Protein AF-A0A4Q3RB93-F1 (afdb_monomer_lite)

Structure (mmCIF, N/CA/C/O backbone):
data_AF-A0A4Q3RB93-F1
#
_entry.id   AF-A0A4Q3RB93-F1
#
loop_
_atom_site.group_PDB
_atom_site.id
_atom_site.type_symbol
_atom_site.label_atom_id
_atom_site.label_alt_id
_atom_site.label_comp_id
_atom_site.label_asym_id
_atom_site.label_entity_id
_atom_site.label_seq_id
_atom_site.pdbx_PDB_ins_code
_atom_site.Cartn_x
_atom_site.Cartn_y
_atom_site.Cartn_z
_atom_site.occupancy
_atom_site.B_iso_or_equiv
_atom_site.auth_seq_id
_atom_site.auth_comp_id
_atom_site.auth_asym_id
_atom_site.auth_atom_id
_atom_site.pdbx_PDB_model_num
ATOM 1 N N . MET A 1 1 ? -21.619 15.733 -18.557 1.00 39.22 1 MET A N 1
ATOM 2 C CA . MET A 1 1 ? -21.361 14.894 -17.367 1.00 39.22 1 MET A CA 1
ATOM 3 C C . MET A 1 1 ? -19.984 14.281 -17.522 1.00 39.22 1 MET A C 1
ATOM 5 O O . MET A 1 1 ? -19.849 13.283 -18.210 1.00 39.22 1 MET A O 1
ATOM 9 N N . THR A 1 2 ? -18.954 14.927 -16.985 1.00 40.41 2 THR A N 1
ATOM 10 C CA . THR A 1 2 ? -17.594 14.374 -16.939 1.00 40.41 2 THR A CA 1
ATOM 11 C C . THR A 1 2 ? -17.296 14.069 -15.484 1.00 40.41 2 THR A C 1
ATOM 13 O O . THR A 1 2 ? -17.197 14.991 -14.674 1.00 40.41 2 THR A O 1
ATOM 16 N N . GLU A 1 3 ? -17.246 12.786 -15.139 1.00 42.44 3 GLU A N 1
ATOM 17 C CA . GLU A 1 3 ? -16.812 12.364 -13.810 1.00 42.44 3 GLU A CA 1
ATOM 18 C C . GLU A 1 3 ? -15.350 12.777 -13.578 1.00 42.44 3 GLU A C 1
ATOM 20 O O . GLU A 1 3 ? -14.555 12.775 -14.525 1.00 42.44 3 GLU A O 1
ATOM 25 N N . PRO A 1 4 ? -14.963 13.143 -12.344 1.00 46.53 4 PRO A N 1
ATOM 26 C CA . PRO A 1 4 ? -13.577 13.437 -12.034 1.00 46.53 4 PRO A CA 1
ATOM 27 C C . PRO A 1 4 ? -12.778 12.130 -12.072 1.00 46.53 4 PRO A C 1
ATOM 29 O O . PRO A 1 4 ? -12.857 11.303 -11.162 1.00 46.53 4 PRO A O 1
ATOM 32 N N . VAL A 1 5 ? -11.993 11.941 -13.132 1.00 48.22 5 VAL A N 1
ATOM 33 C CA . VAL A 1 5 ? -11.007 10.860 -13.206 1.00 48.22 5 VAL A CA 1
ATOM 34 C C . VAL A 1 5 ? -9.952 11.143 -12.134 1.00 48.2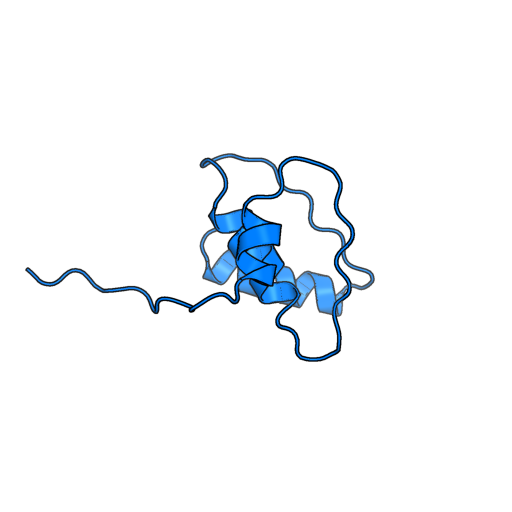2 5 VAL A C 1
ATOM 36 O O . VAL A 1 5 ? -9.102 12.018 -12.288 1.00 48.22 5 VAL A O 1
ATOM 39 N N . SER A 1 6 ? -10.050 10.437 -11.006 1.00 48.12 6 SER A N 1
ATOM 40 C CA . SER A 1 6 ? -8.997 10.412 -9.985 1.00 48.12 6 SER A CA 1
ATOM 41 C C . SER A 1 6 ? -7.686 9.994 -10.659 1.00 48.12 6 SER A C 1
ATOM 43 O O . SER A 1 6 ? -7.735 9.122 -11.528 1.00 48.12 6 SER A O 1
ATOM 45 N N . PRO A 1 7 ? -6.526 10.591 -10.324 1.00 47.25 7 PRO A N 1
ATOM 46 C CA . PRO A 1 7 ? -5.292 10.345 -11.059 1.00 47.25 7 PRO A CA 1
ATOM 47 C C . PRO A 1 7 ? -4.985 8.848 -11.056 1.00 47.25 7 PRO A C 1
ATOM 49 O O . PRO A 1 7 ? -4.695 8.256 -10.015 1.00 47.25 7 PRO A O 1
ATOM 52 N N . SER A 1 8 ? -5.090 8.230 -12.228 1.00 57.53 8 SER A N 1
ATOM 53 C CA . SER A 1 8 ? -4.813 6.818 -12.440 1.00 57.53 8 SER A CA 1
ATOM 54 C C . SER A 1 8 ? -3.311 6.603 -12.285 1.00 57.53 8 SER A C 1
ATOM 56 O O . SER A 1 8 ? -2.543 6.785 -13.231 1.00 57.53 8 SER A O 1
ATOM 58 N N . VAL A 1 9 ? -2.877 6.277 -11.065 1.00 70.56 9 VAL A N 1
ATOM 59 C CA . VAL A 1 9 ? -1.510 5.827 -10.792 1.00 70.56 9 VAL A CA 1
ATOM 60 C C . VAL A 1 9 ? -1.292 4.561 -11.612 1.00 70.56 9 VAL A C 1
ATOM 62 O O . VAL A 1 9 ? -1.854 3.514 -11.298 1.00 70.56 9 VAL A O 1
ATOM 65 N N . LYS A 1 10 ? -0.505 4.663 -12.685 1.00 84.81 10 LYS A N 1
ATOM 66 C CA . LYS A 1 10 ? -0.134 3.501 -13.487 1.00 84.81 10 LYS A CA 1
ATOM 67 C C . LYS A 1 10 ? 0.834 2.647 -12.672 1.00 84.81 10 LYS A C 1
ATOM 69 O O . LYS A 1 10 ? 1.934 3.096 -12.353 1.00 84.81 10 LYS A O 1
ATOM 74 N N . LEU A 1 11 ? 0.391 1.451 -12.305 1.00 88.25 11 LEU A N 1
ATOM 75 C CA . LEU A 1 11 ? 1.210 0.475 -11.597 1.00 88.25 11 LEU A CA 1
ATOM 76 C C . LEU A 1 11 ? 2.115 -0.262 -12.585 1.00 88.25 11 LEU A C 1
ATOM 78 O O . LEU A 1 11 ? 1.802 -0.360 -13.771 1.00 88.25 11 LEU A O 1
ATOM 82 N N . THR A 1 12 ? 3.256 -0.744 -12.096 1.00 92.25 12 THR A N 1
ATOM 83 C CA . THR A 1 12 ? 4.086 -1.684 -12.861 1.00 92.25 12 THR A CA 1
ATOM 84 C C . THR A 1 12 ? 3.509 -3.093 -12.764 1.00 92.25 12 THR A C 1
ATOM 86 O O . THR A 1 12 ? 2.758 -3.395 -11.831 1.00 92.25 12 THR A O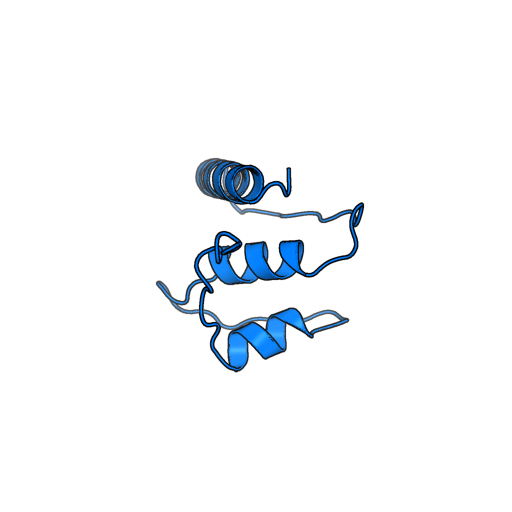 1
ATOM 89 N N . ASP A 1 13 ? 3.906 -3.976 -13.677 1.00 92.88 13 ASP A N 1
ATOM 90 C CA . ASP A 1 13 ? 3.447 -5.369 -13.687 1.00 92.88 13 ASP A CA 1
ATOM 91 C C . ASP A 1 13 ? 3.772 -6.087 -12.364 1.00 92.88 13 ASP A C 1
ATOM 93 O O . ASP A 1 13 ? 2.961 -6.852 -11.839 1.00 92.88 13 ASP A O 1
ATOM 97 N N . GLU A 1 14 ? 4.918 -5.784 -11.745 1.00 92.69 14 GLU A N 1
ATOM 98 C CA . GLU A 1 14 ? 5.292 -6.330 -10.436 1.00 92.69 14 GLU A CA 1
ATOM 99 C C . GLU A 1 14 ? 4.383 -5.814 -9.318 1.00 92.69 14 GLU A C 1
ATOM 101 O O . GLU A 1 14 ? 4.020 -6.561 -8.408 1.00 92.69 14 GLU A O 1
ATOM 106 N N . GLN A 1 15 ? 3.997 -4.537 -9.370 1.00 92.88 15 GLN A N 1
ATOM 107 C CA . GLN A 1 15 ? 3.073 -3.956 -8.399 1.00 92.88 15 GLN A CA 1
ATOM 108 C C . GLN A 1 15 ? 1.673 -4.552 -8.553 1.00 92.88 15 GLN A C 1
ATOM 110 O O . GLN A 1 15 ? 1.048 -4.894 -7.549 1.00 92.88 15 GLN A O 1
ATOM 115 N N . GLU A 1 16 ? 1.198 -4.747 -9.782 1.00 93.12 16 GLU A N 1
ATOM 116 C CA . GLU A 1 16 ? -0.063 -5.443 -10.037 1.00 93.12 16 GLU A CA 1
ATOM 117 C C . GLU A 1 16 ? -0.034 -6.893 -9.541 1.00 93.12 16 GLU A C 1
ATOM 119 O O . GLU A 1 16 ? -0.993 -7.348 -8.911 1.00 93.12 16 GLU A O 1
ATOM 124 N N . ALA A 1 17 ? 1.074 -7.609 -9.750 1.00 92.75 17 ALA A N 1
ATOM 125 C CA . ALA A 1 17 ? 1.249 -8.968 -9.243 1.00 92.75 17 ALA A CA 1
ATOM 126 C C . ALA A 1 17 ? 1.166 -9.021 -7.708 1.00 92.75 17 ALA A C 1
ATOM 128 O O . ALA A 1 17 ? 0.518 -9.909 -7.149 1.00 92.75 17 ALA A O 1
ATOM 129 N N . ILE A 1 18 ? 1.745 -8.035 -7.014 1.00 93.00 18 ILE A N 1
ATOM 130 C CA . ILE A 1 18 ? 1.620 -7.890 -5.555 1.00 93.00 18 ILE A CA 1
ATOM 131 C C . ILE A 1 18 ? 0.159 -7.663 -5.153 1.00 93.00 18 ILE A C 1
ATOM 133 O O . ILE A 1 18 ? -0.323 -8.285 -4.206 1.00 93.00 18 ILE A O 1
ATOM 137 N N . LEU A 1 19 ? -0.565 -6.799 -5.867 1.00 92.25 19 LEU A N 1
ATOM 138 C CA . LEU A 1 19 ? -1.978 -6.499 -5.604 1.00 92.25 19 LEU A CA 1
ATOM 139 C C . LEU A 1 19 ? -2.893 -7.718 -5.750 1.00 92.25 19 LEU A C 1
ATOM 141 O O . LEU A 1 19 ? -3.847 -7.842 -4.983 1.00 92.25 19 LEU A O 1
ATOM 145 N N . ARG A 1 20 ? -2.589 -8.609 -6.697 1.00 91.81 20 ARG A N 1
ATOM 146 C CA . ARG A 1 20 ? -3.336 -9.853 -6.952 1.00 91.81 20 ARG A CA 1
ATOM 147 C C . ARG A 1 20 ? -2.922 -11.012 -6.042 1.00 91.81 20 ARG A C 1
ATOM 149 O O . ARG A 1 20 ? -3.545 -12.070 -6.091 1.00 91.81 20 ARG A O 1
ATOM 156 N N . SER A 1 21 ? -1.880 -10.844 -5.227 1.00 91.00 21 SER A N 1
ATOM 157 C CA . SER A 1 21 ? -1.413 -11.901 -4.330 1.00 91.00 21 SER A CA 1
ATOM 158 C C . SER A 1 21 ? -2.453 -12.208 -3.238 1.00 91.00 21 SER A C 1
ATOM 160 O O . SER A 1 21 ? -2.978 -11.306 -2.589 1.00 91.00 21 SER A O 1
ATOM 162 N N . GLY A 1 22 ? -2.777 -13.494 -3.059 1.00 85.81 22 GLY A N 1
ATOM 163 C CA . GLY A 1 22 ? -3.783 -13.963 -2.091 1.00 85.81 22 GLY A CA 1
ATOM 164 C C . GLY A 1 22 ? -3.210 -14.596 -0.818 1.00 85.81 22 GLY A C 1
ATOM 165 O O . GLY A 1 22 ? -3.962 -14.903 0.102 1.00 85.81 22 GLY A O 1
ATOM 166 N N . GLY A 1 23 ? -1.894 -14.809 -0.758 1.00 89.00 23 GLY A N 1
ATOM 167 C CA . GLY A 1 23 ? -1.213 -15.486 0.346 1.00 89.00 23 GLY A CA 1
ATOM 168 C C . GLY A 1 23 ? 0.042 -14.751 0.809 1.00 89.00 23 GLY A C 1
ATOM 169 O O . GLY A 1 23 ? 0.281 -13.598 0.449 1.00 89.00 23 GLY A O 1
ATOM 170 N N . ASN A 1 24 ? 0.867 -15.434 1.602 1.00 91.81 24 ASN A N 1
ATOM 171 C CA . ASN A 1 24 ? 2.123 -1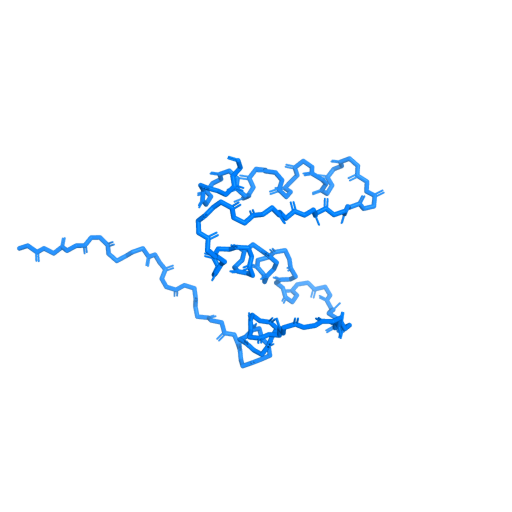4.870 2.088 1.00 91.81 24 ASN A CA 1
ATOM 172 C C . ASN A 1 24 ? 3.086 -14.633 0.919 1.00 91.81 24 ASN A C 1
ATOM 174 O O . ASN A 1 24 ? 3.437 -15.566 0.198 1.00 91.81 24 ASN A O 1
ATOM 178 N N . CYS A 1 25 ? 3.548 -13.396 0.760 1.00 90.44 25 CYS A N 1
ATOM 179 C CA . CYS A 1 25 ? 4.532 -13.032 -0.249 1.00 90.44 25 CYS A CA 1
ATOM 180 C C . CYS A 1 25 ? 5.691 -12.244 0.370 1.00 90.44 25 CYS A C 1
ATOM 182 O O . CYS A 1 25 ? 5.546 -11.556 1.382 1.00 90.44 25 CYS A O 1
ATOM 184 N N . LYS A 1 26 ? 6.864 -12.347 -0.259 1.00 92.69 26 LYS A N 1
ATOM 185 C CA . LYS A 1 26 ? 8.035 -11.529 0.054 1.00 92.69 26 LYS A CA 1
ATOM 186 C C . LYS A 1 26 ? 8.342 -10.656 -1.150 1.00 92.69 26 LYS A C 1
ATOM 188 O O . LYS A 1 26 ? 8.517 -11.160 -2.253 1.00 92.69 26 LYS A O 1
ATOM 193 N N . ILE A 1 27 ? 8.430 -9.352 -0.918 1.00 90.88 27 ILE A N 1
ATOM 194 C CA . ILE A 1 27 ? 8.666 -8.363 -1.967 1.00 90.88 27 ILE A CA 1
ATOM 195 C C . ILE A 1 27 ? 10.093 -7.847 -1.823 1.00 90.88 27 ILE A C 1
ATOM 197 O O . ILE A 1 27 ? 10.440 -7.235 -0.810 1.00 90.88 27 ILE A O 1
ATOM 201 N N . ASN A 1 28 ? 10.916 -8.068 -2.844 1.00 90.69 28 ASN A N 1
ATOM 202 C CA . ASN A 1 28 ? 12.229 -7.441 -2.930 1.00 90.69 28 ASN A CA 1
ATOM 203 C C . ASN A 1 28 ? 12.053 -6.029 -3.489 1.00 90.69 28 ASN A C 1
ATOM 205 O O . ASN A 1 28 ? 11.571 -5.853 -4.602 1.00 90.69 28 ASN A O 1
ATOM 209 N N . ALA A 1 29 ? 12.418 -5.016 -2.708 1.00 88.25 29 ALA A N 1
ATOM 210 C CA . ALA A 1 29 ? 12.161 -3.631 -3.071 1.00 88.25 29 ALA A CA 1
ATOM 211 C C . ALA A 1 29 ? 13.356 -2.734 -2.737 1.00 88.25 29 ALA A C 1
ATOM 213 O O . ALA A 1 29 ? 13.737 -2.613 -1.570 1.00 88.25 29 ALA A O 1
ATOM 214 N N . VAL A 1 30 ? 13.871 -2.014 -3.733 1.00 89.94 30 VAL A N 1
ATOM 215 C CA . VAL A 1 30 ? 14.967 -1.035 -3.594 1.00 89.94 30 VAL A CA 1
ATOM 216 C C . VAL A 1 30 ? 14.465 0.343 -3.155 1.00 89.94 30 VAL A C 1
ATOM 218 O O . VAL A 1 30 ? 13.262 0.616 -3.170 1.00 89.94 30 VAL A O 1
ATOM 221 N N . ALA A 1 31 ? 15.349 1.222 -2.683 1.00 86.50 31 ALA A N 1
ATOM 222 C CA . ALA A 1 31 ? 14.968 2.601 -2.367 1.00 86.50 31 ALA A CA 1
ATOM 223 C C . ALA A 1 31 ? 14.290 3.267 -3.583 1.00 86.50 31 ALA A C 1
ATOM 225 O O . ALA A 1 31 ? 14.683 3.032 -4.719 1.00 86.50 31 ALA A O 1
ATOM 226 N N . GLY A 1 32 ? 13.223 4.037 -3.351 1.00 85.12 32 GLY A N 1
ATOM 227 C CA . GLY A 1 32 ? 12.471 4.690 -4.431 1.00 85.12 32 GLY A CA 1
ATOM 228 C C . GLY A 1 32 ? 11.496 3.800 -5.217 1.00 85.12 32 GLY A C 1
ATOM 229 O O . GLY A 1 32 ? 10.695 4.333 -5.971 1.00 85.12 32 GLY A O 1
ATOM 230 N N . SER A 1 33 ? 11.445 2.481 -4.990 1.00 87.00 33 SER A N 1
ATOM 231 C CA . SER A 1 33 ? 10.588 1.552 -5.759 1.00 87.00 33 SER A CA 1
ATOM 232 C C . SER A 1 33 ? 9.073 1.651 -5.486 1.00 87.00 33 SER A C 1
ATOM 234 O O . SER A 1 33 ? 8.316 0.743 -5.820 1.00 87.00 33 SER A O 1
ATOM 236 N N . GLY A 1 34 ? 8.613 2.686 -4.780 1.00 87.38 34 GLY A N 1
ATOM 237 C CA . GLY A 1 34 ? 7.189 2.876 -4.492 1.00 87.38 34 GLY A CA 1
ATOM 238 C C . GLY A 1 34 ? 6.579 1.949 -3.431 1.00 87.38 34 GLY A C 1
ATOM 239 O O . GLY A 1 34 ? 5.360 1.876 -3.364 1.00 87.38 34 GLY A O 1
ATOM 240 N N . LYS A 1 35 ? 7.373 1.297 -2.560 1.00 90.38 35 LYS A N 1
ATOM 241 C CA . LYS A 1 35 ? 6.901 0.357 -1.506 1.00 90.38 35 LYS A CA 1
ATOM 242 C C . LYS A 1 35 ? 5.611 0.787 -0.802 1.00 90.38 35 LYS A C 1
ATOM 244 O O . LYS A 1 35 ? 4.625 0.059 -0.795 1.00 90.38 35 LYS A O 1
ATOM 249 N N . THR A 1 36 ? 5.625 1.976 -0.198 1.00 87.88 36 THR A N 1
ATOM 250 C CA . THR A 1 36 ? 4.482 2.485 0.567 1.00 87.88 36 THR A CA 1
ATOM 251 C C . THR A 1 36 ? 3.263 2.674 -0.330 1.00 87.88 36 THR A C 1
ATOM 253 O O . THR A 1 36 ? 2.163 2.306 0.061 1.00 87.88 36 THR A O 1
ATOM 256 N N . THR A 1 37 ? 3.457 3.190 -1.547 1.00 89.25 37 THR A N 1
ATOM 257 C CA . THR A 1 37 ? 2.392 3.345 -2.546 1.00 89.25 37 THR A CA 1
ATOM 258 C C . THR A 1 37 ? 1.798 1.994 -2.923 1.00 89.25 37 THR A C 1
ATOM 260 O O . THR A 1 37 ? 0.580 1.853 -2.904 1.00 89.25 37 THR A O 1
ATOM 263 N N . THR A 1 38 ? 2.631 0.979 -3.170 1.00 92.56 38 THR A N 1
ATOM 264 C CA . THR A 1 38 ? 2.170 -0.383 -3.464 1.00 92.56 38 THR A CA 1
ATOM 265 C C . THR A 1 38 ? 1.326 -0.944 -2.322 1.00 92.56 38 THR A C 1
ATOM 267 O O . THR A 1 38 ? 0.263 -1.489 -2.583 1.00 92.56 38 THR A O 1
ATOM 270 N N . ILE A 1 39 ? 1.728 -0.765 -1.058 1.00 91.69 39 ILE A N 1
ATOM 271 C CA . ILE A 1 39 ? 0.957 -1.256 0.100 1.00 91.69 39 ILE A CA 1
ATOM 272 C C . ILE A 1 39 ? -0.361 -0.487 0.305 1.00 91.69 39 ILE A C 1
ATOM 274 O O . ILE A 1 39 ? -1.361 -1.070 0.723 1.00 91.69 39 ILE A O 1
ATOM 278 N N . ILE A 1 40 ? -0.398 0.806 -0.011 1.00 90.44 40 ILE A N 1
ATOM 279 C CA . ILE A 1 40 ? -1.637 1.595 0.039 1.00 90.44 40 ILE A CA 1
ATOM 280 C C . ILE A 1 40 ? -2.610 1.137 -1.047 1.00 90.44 40 ILE A C 1
ATOM 282 O O . ILE A 1 40 ? -3.776 0.896 -0.755 1.00 90.44 40 ILE A O 1
ATOM 286 N N . GLN A 1 41 ? -2.126 0.956 -2.276 1.00 91.06 41 GLN A N 1
ATOM 287 C CA . GLN A 1 41 ? -2.934 0.435 -3.381 1.00 91.06 41 GLN A CA 1
ATOM 288 C C . GLN A 1 41 ? -3.389 -0.998 -3.104 1.00 91.06 41 GLN A C 1
ATOM 290 O O . GLN A 1 41 ? -4.548 -1.332 -3.328 1.00 91.06 41 GLN A O 1
ATOM 295 N N . TYR A 1 42 ? -2.515 -1.813 -2.503 1.00 92.06 42 TYR A N 1
ATOM 296 C CA . TYR A 1 42 ? -2.860 -3.117 -1.952 1.00 92.06 42 TYR A CA 1
ATOM 297 C C . TYR A 1 42 ? -4.093 -2.941 -1.043 1.00 92.06 42 TYR A C 1
ATOM 299 O O . TYR A 1 42 ? -5.155 -3.455 -1.370 1.00 92.06 42 TYR A O 1
ATOM 307 N N . ALA A 1 43 ? -4.040 -2.128 0.011 1.00 91.25 43 ALA A N 1
ATOM 308 C CA . ALA A 1 43 ? -5.209 -1.905 0.869 1.00 91.25 43 ALA A CA 1
ATOM 309 C C . ALA A 1 43 ? -6.462 -1.377 0.135 1.00 91.25 43 ALA A C 1
ATOM 311 O O . ALA A 1 43 ? -7.562 -1.835 0.434 1.00 91.25 43 ALA A O 1
ATOM 312 N N . ALA A 1 44 ? -6.306 -0.479 -0.842 1.00 89.50 44 ALA A N 1
ATOM 313 C CA . ALA A 1 44 ? -7.413 0.102 -1.607 1.00 89.50 44 ALA A CA 1
ATOM 314 C C . ALA A 1 44 ? -8.191 -0.923 -2.446 1.00 89.50 44 ALA A C 1
ATOM 316 O O . ALA A 1 44 ? -9.399 -0.793 -2.615 1.00 89.50 44 ALA A O 1
ATOM 317 N N . THR A 1 45 ? -7.522 -1.963 -2.951 1.00 89.88 45 THR A N 1
ATOM 318 C CA . THR A 1 45 ? -8.180 -3.012 -3.755 1.00 89.88 45 THR A CA 1
ATOM 319 C C . THR A 1 45 ? -9.024 -3.994 -2.939 1.00 89.88 45 THR A C 1
ATOM 321 O O . THR A 1 45 ? -9.625 -4.906 -3.506 1.00 89.88 45 THR A O 1
ATOM 324 N N . ARG A 1 46 ? -9.061 -3.869 -1.607 1.00 89.31 46 ARG A N 1
ATOM 325 C CA . ARG A 1 46 ? -9.743 -4.844 -0.744 1.00 89.31 46 ARG A CA 1
ATOM 326 C C . ARG A 1 46 ? -11.201 -4.484 -0.543 1.00 89.31 46 ARG A C 1
ATOM 328 O O . ARG A 1 46 ? -11.554 -3.307 -0.609 1.00 89.31 46 ARG A O 1
ATOM 335 N N . PRO A 1 47 ? -12.054 -5.491 -0.275 1.00 89.38 47 PRO A N 1
ATOM 336 C CA . PRO A 1 47 ? -13.451 -5.243 0.033 1.00 89.38 47 PRO A CA 1
ATOM 337 C C . PRO A 1 47 ? -13.595 -4.191 1.130 1.00 89.38 47 PRO A C 1
ATOM 339 O O . PRO A 1 47 ? -12.828 -4.174 2.099 1.00 89.38 47 PRO A O 1
ATOM 342 N N . LYS A 1 48 ? -14.605 -3.328 0.995 1.00 85.50 48 LYS A N 1
ATOM 343 C CA . LYS A 1 48 ? -14.939 -2.350 2.033 1.00 85.50 48 LYS A CA 1
ATOM 344 C C . LYS A 1 48 ? -15.148 -3.079 3.366 1.00 85.50 48 LYS A C 1
ATOM 346 O O . LYS A 1 48 ? -15.864 -4.074 3.422 1.00 85.50 48 LYS A O 1
ATOM 351 N N . GLY A 1 49 ? -14.500 -2.593 4.423 1.00 84.31 49 GLY A N 1
ATOM 352 C CA . GLY A 1 49 ? -14.536 -3.215 5.752 1.00 84.31 49 GLY A CA 1
ATOM 353 C C . GLY A 1 49 ? -13.469 -4.289 6.002 1.00 84.31 49 GLY A C 1
ATOM 354 O O . GLY A 1 49 ? -13.417 -4.837 7.104 1.00 84.31 49 GLY A O 1
ATOM 355 N N . ALA A 1 50 ? -12.590 -4.580 5.037 1.00 89.31 50 ALA A N 1
ATOM 356 C CA . ALA A 1 50 ? -11.442 -5.449 5.271 1.00 89.31 50 ALA A CA 1
ATOM 357 C C . ALA A 1 50 ? -10.549 -4.900 6.396 1.00 89.31 50 ALA A C 1
ATOM 359 O O . ALA A 1 50 ? -10.171 -3.729 6.414 1.00 89.31 50 ALA A O 1
ATOM 360 N N . ARG A 1 51 ? -10.179 -5.774 7.336 1.00 90.69 51 ARG A N 1
ATOM 361 C CA . ARG A 1 51 ? -9.292 -5.431 8.451 1.00 90.69 51 ARG A CA 1
ATOM 362 C C . ARG A 1 51 ? -7.847 -5.660 8.032 1.00 90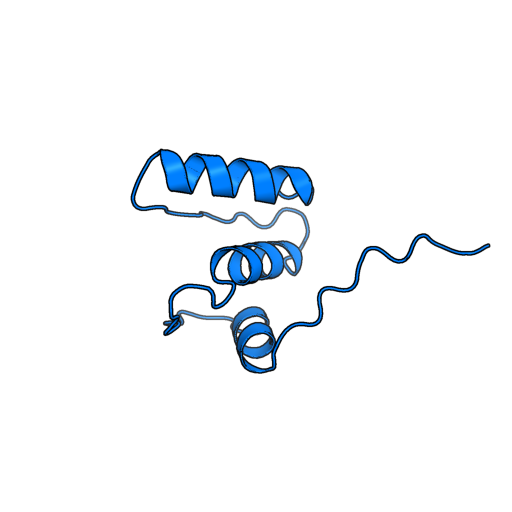.69 51 ARG A C 1
ATOM 364 O O . ARG A 1 51 ? -7.449 -6.795 7.788 1.00 90.69 51 ARG A O 1
ATOM 371 N N . ILE A 1 52 ? -7.063 -4.588 7.973 1.00 90.94 52 ILE A N 1
ATOM 372 C CA . ILE A 1 52 ? -5.662 -4.633 7.544 1.00 90.94 52 ILE A CA 1
ATOM 373 C C . ILE A 1 52 ? -4.767 -4.162 8.691 1.00 90.94 52 ILE A C 1
ATOM 375 O O . ILE A 1 52 ? -4.978 -3.092 9.258 1.00 90.94 52 ILE A O 1
ATOM 379 N N . LEU A 1 53 ? -3.743 -4.955 9.018 1.00 92.31 53 LEU A N 1
ATOM 380 C CA . LEU A 1 53 ? -2.707 -4.592 9.982 1.00 92.31 53 LEU A CA 1
ATOM 381 C C . LEU A 1 53 ? -1.437 -4.162 9.240 1.00 92.31 53 LEU A C 1
ATOM 383 O O . LEU A 1 53 ? -0.767 -4.983 8.618 1.00 92.31 53 LEU A O 1
ATOM 387 N N . TYR A 1 54 ? -1.088 -2.878 9.334 1.00 92.00 54 TYR A N 1
ATOM 388 C CA . TYR A 1 54 ? 0.173 -2.344 8.817 1.00 92.00 54 TYR A CA 1
ATOM 389 C C . TYR A 1 54 ? 1.201 -2.201 9.947 1.00 92.00 54 TYR A C 1
ATOM 391 O O . TYR A 1 54 ? 1.015 -1.401 10.870 1.00 92.00 54 TYR A O 1
ATOM 399 N N . LEU A 1 55 ? 2.298 -2.959 9.866 1.00 92.56 55 LEU A N 1
ATOM 400 C CA . LEU A 1 55 ? 3.413 -2.901 10.813 1.00 92.56 55 LEU A CA 1
ATOM 401 C C . LEU A 1 55 ? 4.569 -2.090 10.222 1.00 92.56 55 LEU A C 1
ATOM 403 O O . LEU A 1 55 ? 4.966 -2.288 9.077 1.00 92.56 55 LEU A O 1
ATOM 407 N N . ALA A 1 56 ? 5.126 -1.183 11.021 1.00 92.06 56 ALA A N 1
ATOM 408 C CA . ALA A 1 56 ? 6.260 -0.347 10.643 1.00 92.06 56 ALA A CA 1
ATOM 409 C C . ALA A 1 56 ? 7.335 -0.388 11.729 1.00 92.06 56 ALA A C 1
ATOM 411 O O . ALA A 1 56 ? 7.016 -0.433 12.914 1.00 92.06 56 ALA A O 1
ATOM 412 N N . PHE A 1 57 ? 8.602 -0.303 11.321 1.00 91.38 57 PHE A N 1
ATOM 413 C CA . PHE A 1 57 ? 9.752 -0.397 12.227 1.00 91.38 57 PHE A CA 1
ATOM 414 C C . PHE A 1 57 ? 9.864 0.752 13.235 1.00 91.38 57 PHE A C 1
ATOM 416 O O . PHE A 1 57 ? 10.444 0.575 14.299 1.00 91.38 57 PHE A O 1
ATOM 423 N N . ASN A 1 58 ? 9.353 1.943 12.911 1.00 94.25 58 ASN A N 1
ATOM 424 C CA . ASN A 1 58 ? 9.475 3.105 13.786 1.00 94.25 58 ASN A CA 1
ATOM 425 C C . ASN A 1 58 ? 8.272 4.054 13.689 1.00 94.25 58 ASN A C 1
ATOM 427 O O . ASN A 1 58 ? 7.432 3.967 12.785 1.00 94.25 58 ASN A O 1
ATOM 431 N N . LYS A 1 59 ? 8.208 4.990 14.646 1.00 95.50 59 LYS A N 1
ATOM 432 C CA . LYS A 1 59 ? 7.126 5.975 14.770 1.00 95.50 59 LYS A CA 1
ATOM 433 C C . LYS A 1 59 ? 7.006 6.860 13.530 1.00 95.50 59 LYS A C 1
ATOM 435 O O . LYS A 1 59 ? 5.890 7.088 13.078 1.00 95.50 59 LYS A O 1
ATOM 440 N N . THR A 1 60 ? 8.116 7.325 12.964 1.00 95.06 60 THR A N 1
ATOM 441 C CA . THR A 1 60 ? 8.114 8.220 11.797 1.00 95.06 60 THR A CA 1
ATOM 442 C C . THR A 1 60 ? 7.468 7.554 10.582 1.00 95.06 60 THR A C 1
ATOM 444 O O . THR A 1 60 ? 6.524 8.103 10.016 1.00 95.06 60 THR A O 1
ATOM 447 N N . VAL A 1 61 ? 7.885 6.329 10.243 1.00 91.00 61 VAL A N 1
ATOM 448 C CA . VAL A 1 61 ? 7.318 5.553 9.125 1.00 91.00 61 VAL A CA 1
ATOM 449 C C . VAL A 1 61 ? 5.841 5.247 9.362 1.00 91.00 61 VAL A C 1
ATOM 451 O O . VAL A 1 61 ? 5.030 5.357 8.443 1.00 91.00 61 VAL A O 1
ATOM 454 N N . ARG A 1 62 ? 5.463 4.909 10.602 1.00 92.62 62 ARG A N 1
ATOM 455 C CA . ARG A 1 62 ? 4.057 4.691 10.971 1.00 92.62 62 ARG A CA 1
ATOM 456 C C . ARG A 1 62 ? 3.204 5.939 10.733 1.00 92.62 62 ARG A C 1
ATOM 458 O O . ARG A 1 62 ? 2.104 5.817 10.203 1.00 92.62 62 ARG A O 1
ATOM 465 N N . GLN A 1 63 ? 3.670 7.115 11.152 1.00 94.19 63 GLN A N 1
ATOM 466 C CA . GLN A 1 63 ? 2.895 8.352 11.009 1.00 94.19 63 GLN A CA 1
ATOM 467 C C . GLN A 1 63 ? 2.754 8.772 9.547 1.00 94.19 63 GLN A C 1
ATOM 469 O O . GLN A 1 63 ? 1.674 9.190 9.139 1.00 94.19 63 GLN A O 1
ATOM 474 N N . GLU A 1 64 ? 3.808 8.605 8.751 1.00 92.00 64 GLU A N 1
ATOM 475 C CA . GLU A 1 64 ? 3.753 8.858 7.312 1.00 92.00 64 GLU A CA 1
ATOM 476 C C . GLU A 1 64 ? 2.747 7.932 6.619 1.00 92.00 64 GLU A C 1
ATOM 478 O O . GLU A 1 64 ? 1.888 8.393 5.869 1.00 92.00 64 GLU A O 1
ATOM 483 N N . ALA A 1 65 ? 2.788 6.633 6.929 1.00 90.44 65 ALA A N 1
ATOM 484 C CA . ALA A 1 65 ? 1.826 5.678 6.396 1.00 90.44 65 ALA A CA 1
ATOM 485 C C . ALA A 1 65 ? 0.387 6.073 6.757 1.00 90.44 65 ALA A C 1
ATOM 487 O O . ALA A 1 65 ? -0.454 6.163 5.868 1.00 90.44 65 ALA A O 1
ATOM 488 N N . LYS A 1 66 ? 0.111 6.395 8.030 1.00 91.75 66 LYS A N 1
ATOM 489 C CA . LYS A 1 66 ? -1.219 6.846 8.479 1.00 91.75 66 LYS A CA 1
ATOM 490 C C . LYS A 1 66 ? -1.748 8.032 7.677 1.00 91.75 66 LYS A C 1
ATOM 492 O O . LYS A 1 66 ? -2.893 7.990 7.243 1.00 91.75 66 LYS A O 1
ATOM 497 N N . LYS A 1 67 ? -0.925 9.066 7.461 1.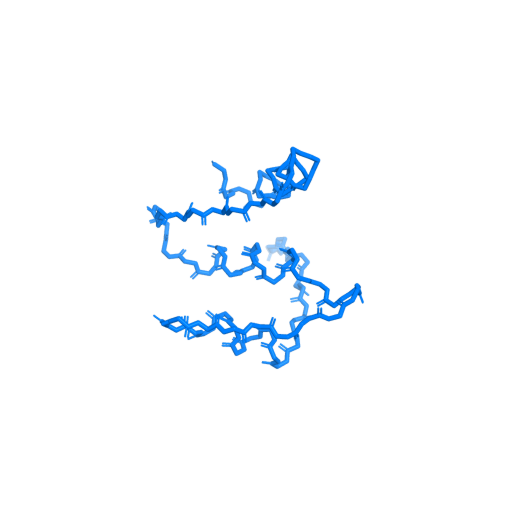00 93.06 67 LYS A N 1
ATOM 498 C CA . LYS A 1 67 ? -1.318 10.240 6.663 1.00 93.06 67 LYS A CA 1
ATOM 499 C C . LYS A 1 67 ? -1.711 9.840 5.243 1.00 93.06 67 LYS A C 1
ATOM 501 O O . LYS A 1 67 ? -2.730 10.299 4.741 1.00 93.06 67 LYS A O 1
ATOM 506 N N . ARG A 1 68 ? -0.935 8.955 4.614 1.00 90.12 68 ARG A N 1
ATOM 507 C CA . ARG A 1 68 ? -1.209 8.496 3.247 1.00 90.12 68 ARG A CA 1
ATOM 508 C C . ARG A 1 68 ? -2.441 7.596 3.148 1.00 90.12 68 ARG A C 1
ATOM 510 O O . ARG A 1 68 ? -3.187 7.732 2.187 1.00 90.12 68 ARG A O 1
ATOM 517 N N . PHE A 1 69 ? -2.677 6.716 4.124 1.00 90.19 69 PHE A N 1
ATOM 518 C CA . PHE A 1 69 ? -3.907 5.916 4.185 1.00 90.19 69 PHE A CA 1
ATOM 519 C C . PHE A 1 69 ? -5.141 6.806 4.371 1.00 90.19 69 PHE A C 1
ATOM 521 O O . PHE A 1 69 ? -6.118 6.643 3.645 1.00 90.19 69 PHE A O 1
ATOM 528 N N . ALA A 1 70 ? -5.078 7.790 5.273 1.00 90.56 70 ALA A N 1
ATOM 529 C CA . ALA A 1 70 ? -6.165 8.746 5.482 1.00 90.56 70 ALA A CA 1
ATOM 530 C C . ALA A 1 70 ? -6.456 9.574 4.217 1.00 90.56 70 ALA A C 1
ATOM 532 O O . ALA A 1 70 ? -7.613 9.738 3.844 1.00 90.56 70 ALA A O 1
ATOM 533 N N . ALA A 1 71 ? -5.416 10.014 3.500 1.00 88.94 71 ALA A N 1
ATOM 534 C CA . ALA A 1 71 ? -5.562 10.725 2.226 1.00 88.94 71 ALA A CA 1
ATOM 535 C C . ALA A 1 71 ? -6.240 9.891 1.118 1.00 88.94 71 ALA A C 1
ATOM 537 O O . ALA A 1 71 ? -6.700 10.456 0.133 1.00 88.94 71 ALA A O 1
ATOM 538 N N . GLN A 1 72 ? -6.299 8.564 1.271 1.00 85.31 72 GLN A N 1
ATOM 539 C CA . GLN A 1 72 ? -6.974 7.635 0.356 1.00 85.31 72 GLN A CA 1
ATOM 540 C C . GLN A 1 72 ? -8.311 7.115 0.916 1.00 85.31 72 GLN A C 1
ATOM 542 O O . GLN A 1 72 ? -8.924 6.240 0.313 1.00 85.31 72 GLN A O 1
ATOM 547 N N . GLY A 1 73 ? -8.765 7.616 2.072 1.00 86.44 73 GLY A N 1
ATOM 548 C CA . GLY A 1 73 ? -10.004 7.162 2.712 1.00 86.44 73 GLY A CA 1
ATOM 549 C C . GLY A 1 73 ? -9.934 5.739 3.282 1.00 86.44 73 GLY A C 1
ATOM 550 O O . GLY A 1 73 ? -10.958 5.068 3.371 1.00 86.44 73 GLY A O 1
ATOM 551 N N . LEU A 1 74 ? -8.735 5.265 3.640 1.00 83.00 74 LEU A N 1
ATOM 552 C CA . LEU A 1 74 ? -8.468 3.897 4.115 1.00 83.00 74 LEU A CA 1
ATOM 553 C C . LEU A 1 74 ? -8.176 3.814 5.626 1.00 83.00 74 LEU A C 1
ATOM 555 O O . LEU A 1 74 ? -7.611 2.818 6.082 1.00 83.00 74 LEU A O 1
ATOM 559 N N . SER A 1 75 ? -8.473 4.872 6.388 1.00 70.69 75 SER A N 1
ATOM 560 C CA . SER A 1 75 ? -8.212 4.961 7.835 1.00 70.69 75 SER A CA 1
ATOM 561 C C . SER A 1 75 ? -9.444 4.706 8.684 1.00 70.69 75 SER A C 1
ATOM 563 O O . SER A 1 75 ? -10.489 5.290 8.325 1.00 70.69 75 SER A O 1
#

Secondary structure (DSSP, 8-state):
------------HHHHHHHT--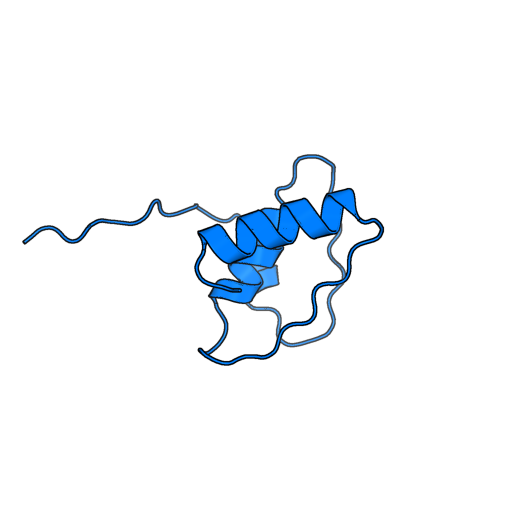S-------TTS-HHHHHHHHHHTSPTT-------SSHHHHHHHHHHHHHTT--

Sequence (75 aa):
MTEPVSPSVKLTDEQEAILRSGGNCKINAVAGSGKTTTIIQYAATRPKGARILYLAFNKTVRQEAKKRFAAQGLS

Foldseek 3Di:
DDDPPDPPPDDDPVLVVLLPDDDDDDDDDDPPRCVLVSVLVSLVPDPPPDDDDDDDPDDVVVVVSVVVNVVVVND

Radius of gyration: 13.51 Å; chains: 1; bounding box: 36×30×32 Å

pLDDT: mean 85.12, std 14.15, range [39.22, 95.5]